Protein AF-A0A2N8TI06-F1 (afdb_monomer)

Sequence (134 aa):
MLNADSVTSRYIPVEQAQEIAVAWNGVYPAMRRVLDAVIKAQRGAERCTVNLPRLERARRELGQLDRGTYRGCTRSPAAFSLSGSLSNVREVLEVTSVGTPELGDMYRLAALLADANVQCARRFAAEQEAARSA

Organism: NCBI:txid2070367

pLDDT: mean 91.74, std 6.84, range [66.0, 98.12]

Nearest PDB structures (foldseek):
  3jv3-assembly2_B  TM=4.469E-01  e=4.102E+00  Mus musculus
  2rld-assembly1_B  TM=4.690E-01  e=6.500E+00  Bacteroides thetaiotaomicron VPI-5482
  8qup-assembly1_A  TM=3.605E-01  e=5.575E+00  synthetic construct
  5fi0-assembly2_C  TM=3.300E-01  e=4.544E+00  Homo sapiens
  1foe-assembly1_A  TM=3.870E-01  e=8.394E+00  Mus musculus

Secondary structure (DSSP, 8-state):
---GGGS--TTS-HHHHHHHHHHHHHHHHHHHHHHHHHHHHHHSSSS--S-HHHHHHHHHHHHHHHTT---SSTTSPS---HHHHHHHHHHHHHH--TT-TTHHHHHHHHHHHHHHHHHHHHHHHHHHHHHH--

Structure (mmCIF, N/CA/C/O backbone):
data_AF-A0A2N8TI06-F1
#
_entry.id   AF-A0A2N8TI06-F1
#
loop_
_atom_site.group_PDB
_atom_site.id
_atom_site.type_symbol
_atom_site.label_atom_id
_atom_site.label_alt_id
_atom_site.label_comp_id
_atom_site.label_asym_id
_atom_site.label_entity_id
_atom_site.label_seq_id
_atom_site.pdbx_PDB_ins_code
_atom_site.Cartn_x
_atom_site.Cartn_y
_atom_site.Cartn_z
_atom_site.occupancy
_atom_site.B_iso_or_equiv
_atom_site.auth_seq_id
_atom_site.auth_comp_id
_atom_site.auth_asym_id
_atom_site.auth_atom_id
_atom_site.pdbx_PDB_model_num
ATOM 1 N N . MET A 1 1 ? -2.087 13.304 -2.377 1.00 75.56 1 MET A N 1
ATOM 2 C CA . MET A 1 1 ? -2.553 12.820 -3.692 1.00 75.56 1 MET A CA 1
ATOM 3 C C . MET A 1 1 ? -1.336 12.574 -4.544 1.00 75.56 1 MET A C 1
ATOM 5 O O . MET A 1 1 ? -0.600 13.507 -4.852 1.00 75.56 1 MET A O 1
ATOM 9 N N . LEU A 1 2 ? -1.132 11.306 -4.861 1.00 83.88 2 LEU A N 1
ATOM 10 C CA . LEU A 1 2 ? -0.031 10.795 -5.652 1.00 83.88 2 LEU A CA 1
ATOM 11 C C . LEU A 1 2 ? -0.212 11.188 -7.126 1.00 83.88 2 LEU A C 1
ATOM 13 O O . LEU A 1 2 ? -1.272 10.935 -7.698 1.00 83.88 2 LEU A O 1
ATOM 17 N N . ASN A 1 3 ? 0.808 11.790 -7.739 1.00 80.06 3 ASN A N 1
ATOM 18 C CA . ASN A 1 3 ? 0.862 11.980 -9.192 1.00 80.06 3 ASN A CA 1
ATOM 19 C C . ASN A 1 3 ? 1.461 10.715 -9.845 1.00 80.06 3 ASN A C 1
ATOM 21 O O . ASN A 1 3 ? 2.342 10.086 -9.260 1.00 80.06 3 ASN A O 1
ATOM 25 N N . ALA A 1 4 ? 1.024 10.358 -11.054 1.00 74.94 4 ALA A N 1
ATOM 26 C CA . ALA A 1 4 ? 1.629 9.300 -11.865 1.00 74.94 4 ALA A CA 1
ATOM 27 C C . ALA A 1 4 ? 3.141 9.519 -12.046 1.00 74.94 4 ALA A C 1
ATOM 29 O O . ALA A 1 4 ? 3.921 8.585 -11.873 1.00 74.94 4 ALA A O 1
ATOM 30 N N . ASP A 1 5 ? 3.563 10.773 -12.239 1.00 74.31 5 ASP A N 1
ATOM 31 C CA . ASP A 1 5 ? 4.981 11.152 -12.334 1.00 74.31 5 ASP A CA 1
ATOM 32 C C . ASP A 1 5 ? 5.766 10.912 -11.038 1.00 74.31 5 ASP A C 1
ATOM 34 O O . ASP A 1 5 ? 6.981 11.051 -11.021 1.00 74.31 5 ASP A O 1
ATOM 38 N N . SER A 1 6 ? 5.094 10.607 -9.923 1.00 73.94 6 SER A N 1
ATOM 39 C CA . SER A 1 6 ? 5.734 10.238 -8.654 1.00 73.94 6 SER A CA 1
ATOM 40 C C . SER A 1 6 ? 5.955 8.729 -8.522 1.00 73.94 6 SER A C 1
ATOM 42 O O . SER A 1 6 ? 6.739 8.308 -7.672 1.00 73.94 6 SER A O 1
ATOM 44 N N . VAL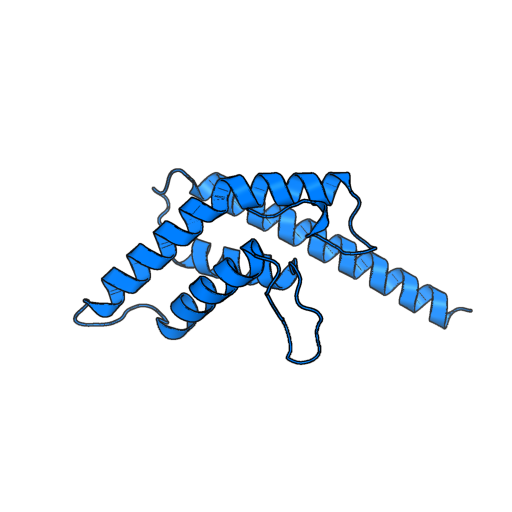 A 1 7 ? 5.307 7.912 -9.360 1.00 75.00 7 VAL A N 1
ATOM 45 C CA . VAL A 1 7 ? 5.511 6.458 -9.457 1.00 75.00 7 VAL A CA 1
ATOM 46 C C . VAL A 1 7 ? 6.667 6.200 -10.431 1.00 75.00 7 VAL A C 1
ATOM 48 O O . VAL A 1 7 ? 6.509 5.623 -11.503 1.00 75.00 7 VAL A O 1
ATOM 51 N N . THR A 1 8 ? 7.859 6.689 -10.083 1.00 66.00 8 THR A N 1
ATOM 52 C CA . THR A 1 8 ? 9.024 6.643 -10.974 1.00 66.00 8 THR A CA 1
ATOM 53 C C . THR A 1 8 ? 9.798 5.344 -10.806 1.00 66.00 8 THR A C 1
ATOM 55 O O . THR A 1 8 ? 10.588 5.148 -9.886 1.00 66.00 8 THR A O 1
ATOM 58 N N . SER A 1 9 ? 9.604 4.432 -11.748 1.00 71.38 9 SER A N 1
ATOM 59 C CA . SER A 1 9 ? 10.526 3.328 -11.984 1.00 71.38 9 SER A CA 1
ATOM 60 C C . SER A 1 9 ? 10.719 3.209 -13.481 1.00 71.38 9 SER A C 1
ATOM 62 O O . SER A 1 9 ? 9.740 3.126 -14.216 1.00 71.38 9 SER A O 1
ATOM 64 N N . ARG A 1 10 ? 11.975 3.132 -13.939 1.00 77.62 10 ARG A N 1
ATOM 65 C CA . ARG A 1 10 ? 12.282 2.914 -15.365 1.00 77.62 10 ARG A CA 1
ATOM 66 C C . ARG A 1 10 ? 11.664 1.627 -15.923 1.00 77.62 10 ARG A C 1
ATOM 68 O O . ARG A 1 10 ? 11.578 1.450 -17.130 1.00 77.62 10 ARG A O 1
ATOM 75 N N . TYR A 1 11 ? 11.251 0.724 -15.036 1.00 83.50 11 TYR A N 1
ATOM 76 C CA . TYR A 1 11 ? 10.637 -0.549 -15.382 1.00 83.50 11 TYR A CA 1
ATOM 77 C C . TYR A 1 11 ? 9.111 -0.507 -15.442 1.00 83.50 11 TYR A C 1
ATOM 79 O O . TYR A 1 11 ? 8.536 -1.492 -15.898 1.00 83.50 11 TYR A O 1
ATOM 87 N N . ILE A 1 12 ? 8.469 0.582 -15.010 1.00 84.06 12 ILE A N 1
ATOM 88 C CA . ILE A 1 12 ? 7.010 0.740 -15.019 1.00 84.06 12 ILE A CA 1
ATOM 89 C C . ILE A 1 12 ? 6.623 1.634 -16.207 1.00 84.06 12 ILE A C 1
ATOM 91 O O . ILE A 1 12 ? 7.097 2.768 -16.285 1.00 84.06 12 ILE A O 1
ATOM 95 N N . PRO A 1 13 ? 5.778 1.159 -17.137 1.00 86.69 13 PRO A N 1
ATOM 96 C CA . PRO A 1 13 ? 5.208 2.002 -18.186 1.00 86.69 13 PRO A CA 1
ATOM 97 C C . PRO A 1 13 ? 4.341 3.131 -17.613 1.00 86.69 13 PRO A C 1
ATOM 99 O O . PRO A 1 13 ? 3.687 2.953 -16.587 1.00 86.69 13 PRO A O 1
ATOM 102 N N . VAL A 1 14 ? 4.265 4.266 -18.315 1.00 86.81 14 VAL A N 1
ATOM 103 C CA . VAL A 1 14 ? 3.478 5.441 -17.887 1.00 86.81 14 VAL A CA 1
ATOM 104 C C . VAL A 1 14 ? 2.010 5.091 -17.620 1.00 86.81 14 VAL A C 1
ATOM 106 O O . VAL A 1 14 ? 1.456 5.528 -16.617 1.00 86.81 14 VAL A O 1
ATOM 109 N N . GLU A 1 15 ? 1.396 4.260 -18.462 1.00 89.56 15 GLU A N 1
ATOM 110 C CA . GLU A 1 15 ? 0.003 3.818 -18.295 1.00 89.56 15 GLU A CA 1
ATOM 111 C C . GLU A 1 15 ? -0.208 3.071 -16.968 1.00 89.56 15 GLU A C 1
ATOM 113 O O . GLU A 1 15 ? -1.132 3.370 -16.216 1.00 89.56 15 GLU A O 1
ATOM 118 N N . GLN A 1 16 ? 0.706 2.161 -16.620 1.00 90.38 16 GLN A N 1
ATOM 119 C CA . GLN A 1 16 ? 0.648 1.424 -15.356 1.00 90.38 16 GLN A CA 1
ATOM 120 C C . GLN A 1 16 ? 0.918 2.344 -14.153 1.00 90.38 16 GLN A C 1
ATOM 122 O O . GLN A 1 16 ? 0.304 2.191 -13.098 1.00 90.38 16 GLN A O 1
ATOM 127 N N . ALA A 1 17 ? 1.807 3.331 -14.297 1.00 90.62 17 ALA A N 1
ATOM 128 C CA . ALA A 1 17 ? 2.034 4.350 -13.272 1.00 90.62 17 ALA A CA 1
ATOM 129 C C . ALA A 1 17 ? 0.777 5.206 -13.021 1.00 90.62 17 ALA A C 1
ATOM 131 O O . ALA A 1 17 ? 0.453 5.501 -11.868 1.00 90.62 17 ALA A O 1
ATOM 132 N N . GLN A 1 18 ? 0.041 5.561 -14.079 1.00 92.12 18 GLN A N 1
ATOM 133 C CA . GLN A 1 18 ? -1.242 6.263 -13.987 1.00 92.12 18 GLN A CA 1
ATOM 134 C C . GLN A 1 18 ? -2.307 5.404 -13.304 1.00 92.12 18 GLN A C 1
ATOM 136 O O . GLN A 1 18 ? -2.973 5.887 -12.388 1.00 92.12 18 GLN A O 1
ATOM 141 N N . GLU A 1 19 ? -2.429 4.132 -13.687 1.00 94.44 19 GLU A N 1
ATOM 142 C CA . GLU A 1 19 ? -3.367 3.190 -13.069 1.00 94.44 19 GLU A CA 1
ATOM 143 C C . GLU A 1 19 ? -3.110 3.051 -11.561 1.00 94.44 19 GLU A C 1
ATOM 145 O O . GLU A 1 19 ? -4.031 3.183 -10.751 1.00 94.44 19 GLU A O 1
ATOM 150 N N . ILE A 1 20 ? -1.841 2.892 -11.165 1.00 95.25 20 ILE A N 1
ATOM 151 C CA . ILE A 1 20 ? -1.436 2.832 -9.755 1.00 95.25 20 ILE A CA 1
ATOM 152 C C . ILE A 1 20 ? -1.783 4.130 -9.029 1.00 95.25 20 ILE A C 1
ATOM 154 O O . ILE A 1 20 ? -2.301 4.078 -7.914 1.00 95.25 20 ILE A O 1
ATOM 158 N N . ALA A 1 21 ? -1.516 5.291 -9.632 1.00 94.44 21 ALA A N 1
ATOM 159 C CA . ALA A 1 21 ? -1.815 6.576 -9.011 1.00 94.44 21 ALA A CA 1
ATOM 160 C C . ALA A 1 21 ? -3.321 6.772 -8.793 1.00 94.44 21 ALA A C 1
ATOM 162 O O . ALA A 1 21 ? -3.735 7.193 -7.710 1.00 94.44 21 ALA A O 1
ATOM 163 N N . VAL A 1 22 ? -4.147 6.424 -9.783 1.00 96.00 22 VAL A N 1
ATOM 164 C CA . VAL A 1 22 ? -5.612 6.479 -9.677 1.00 96.00 22 VAL A CA 1
ATOM 165 C C . VAL A 1 22 ? -6.105 5.535 -8.582 1.00 96.00 22 VAL A C 1
ATOM 167 O O . VAL A 1 22 ? -6.813 5.980 -7.676 1.00 96.00 22 VAL A O 1
ATOM 170 N N . ALA A 1 23 ? -5.681 4.268 -8.611 1.00 97.00 23 ALA A N 1
ATOM 171 C CA . ALA A 1 23 ? -6.078 3.275 -7.617 1.00 97.00 23 ALA A CA 1
ATOM 172 C C . ALA A 1 23 ? -5.661 3.700 -6.200 1.00 97.00 23 ALA A C 1
ATOM 174 O O . ALA A 1 23 ? -6.489 3.718 -5.289 1.00 97.00 23 ALA A O 1
ATOM 175 N N . TRP A 1 24 ? -4.404 4.122 -6.020 1.00 97.19 24 TRP A N 1
ATOM 176 C CA . TRP A 1 24 ? -3.884 4.608 -4.742 1.00 97.19 24 TRP A CA 1
ATOM 177 C C . TRP A 1 24 ? -4.703 5.776 -4.200 1.00 97.19 24 TRP A C 1
ATOM 179 O O . TRP A 1 24 ? -5.140 5.738 -3.051 1.00 97.19 24 TRP A O 1
ATOM 189 N N . ASN A 1 25 ? -4.939 6.804 -5.019 1.00 96.31 25 ASN A N 1
ATOM 190 C CA . ASN A 1 25 ? -5.680 7.992 -4.601 1.00 96.31 25 ASN A CA 1
ATOM 191 C C . ASN A 1 25 ? -7.134 7.672 -4.232 1.00 96.31 25 ASN A C 1
ATOM 193 O O . ASN A 1 25 ? -7.665 8.290 -3.308 1.00 96.31 25 ASN A O 1
ATOM 197 N N . GLY A 1 26 ? -7.752 6.698 -4.908 1.00 96.19 26 GLY A N 1
ATOM 198 C CA . GLY A 1 26 ? -9.103 6.234 -4.599 1.00 96.19 26 GLY A CA 1
ATOM 199 C C . GLY A 1 26 ? -9.214 5.594 -3.213 1.00 96.19 26 GLY A C 1
ATOM 200 O O . GLY A 1 26 ? -10.151 5.891 -2.473 1.00 96.19 26 GLY A O 1
ATOM 201 N N . VAL A 1 27 ? -8.238 4.769 -2.816 1.00 96.75 27 VAL A N 1
ATOM 202 C CA . VAL A 1 27 ? -8.322 4.004 -1.554 1.00 96.75 27 VAL A CA 1
ATOM 203 C C . VAL A 1 27 ? -7.536 4.596 -0.386 1.00 96.75 27 VAL A C 1
ATOM 205 O O . VAL A 1 27 ? -7.827 4.282 0.770 1.00 96.75 27 VAL A O 1
ATOM 208 N N . TYR A 1 28 ? -6.558 5.469 -0.637 1.00 96.94 28 TYR A N 1
ATOM 209 C CA . TYR A 1 28 ? -5.696 6.043 0.401 1.00 96.94 28 TYR A CA 1
ATOM 210 C C . TYR A 1 28 ? -6.474 6.682 1.566 1.00 96.94 28 TYR A C 1
ATOM 212 O O . TYR A 1 28 ? -6.146 6.382 2.722 1.00 96.94 28 TYR A O 1
ATOM 220 N N . PRO A 1 29 ? -7.528 7.496 1.334 1.00 96.94 29 PRO A N 1
ATOM 221 C CA . PRO A 1 29 ? -8.322 8.046 2.429 1.00 96.94 29 PRO A CA 1
ATOM 222 C C . PRO A 1 29 ? -8.947 6.962 3.314 1.00 96.94 29 PRO A C 1
ATOM 224 O O . PRO A 1 29 ? -8.947 7.103 4.537 1.00 96.94 29 PRO A O 1
ATOM 227 N N . ALA A 1 30 ? -9.439 5.870 2.724 1.00 96.81 30 ALA A N 1
ATOM 228 C CA . ALA A 1 30 ? -10.043 4.763 3.461 1.00 96.81 30 ALA A CA 1
ATOM 229 C C . ALA A 1 30 ? -8.998 3.994 4.280 1.00 96.81 30 ALA A C 1
ATOM 231 O O . ALA A 1 30 ? -9.191 3.805 5.481 1.00 96.81 30 ALA A O 1
ATOM 232 N N . MET A 1 31 ? -7.852 3.653 3.683 1.00 97.94 31 MET A N 1
ATOM 233 C CA . MET A 1 31 ? -6.747 2.990 4.392 1.00 97.94 31 MET A CA 1
ATOM 234 C C . MET A 1 31 ? -6.282 3.803 5.606 1.00 97.94 31 MET A C 1
ATOM 236 O O . MET A 1 31 ? -6.069 3.270 6.697 1.00 97.94 31 MET A O 1
ATOM 240 N N . ARG A 1 32 ? -6.181 5.125 5.432 1.00 97.50 32 ARG A N 1
ATOM 241 C CA . ARG A 1 32 ? -5.834 6.058 6.503 1.00 97.50 32 ARG A CA 1
ATOM 242 C C . ARG A 1 32 ? -6.867 6.037 7.633 1.00 97.50 32 ARG A C 1
ATOM 244 O O . ARG A 1 32 ? -6.474 5.950 8.795 1.00 97.50 32 ARG A O 1
ATOM 251 N N . ARG A 1 33 ? -8.163 6.101 7.298 1.00 97.19 33 ARG A N 1
ATOM 252 C CA . ARG A 1 33 ? -9.265 6.043 8.275 1.00 97.19 33 ARG A CA 1
ATOM 253 C C . ARG A 1 33 ? -9.255 4.738 9.067 1.00 97.19 33 ARG A C 1
ATOM 255 O O . ARG A 1 33 ? -9.401 4.792 10.284 1.00 97.19 33 ARG A O 1
ATOM 262 N N . VAL A 1 34 ? -9.060 3.599 8.398 1.00 97.19 34 VAL A N 1
ATOM 263 C CA . VAL A 1 34 ? -9.002 2.280 9.050 1.00 97.19 34 VAL A CA 1
ATOM 264 C C . VAL A 1 34 ? -7.882 2.246 10.085 1.00 97.19 34 VAL A C 1
ATOM 266 O O . VAL A 1 34 ? -8.142 1.959 11.251 1.00 97.19 34 VAL A O 1
ATOM 269 N N . LEU A 1 35 ? -6.654 2.606 9.697 1.00 97.62 35 LEU A N 1
ATOM 270 C CA . LEU A 1 35 ? -5.529 2.609 10.634 1.00 97.62 35 LEU A CA 1
ATOM 271 C C . LEU A 1 35 ? -5.743 3.590 11.788 1.00 97.62 35 LEU A C 1
ATOM 273 O O . LEU A 1 35 ? -5.506 3.219 12.933 1.00 97.62 35 LEU A O 1
ATOM 277 N N . ASP A 1 36 ? -6.220 4.810 11.517 1.00 97.81 36 ASP A N 1
ATOM 278 C CA . ASP A 1 36 ? -6.490 5.801 12.568 1.00 97.81 36 ASP A CA 1
ATOM 279 C C . ASP A 1 36 ? -7.539 5.272 13.572 1.00 97.81 36 ASP A C 1
ATOM 281 O O . ASP A 1 36 ? -7.362 5.416 14.785 1.00 97.81 36 ASP A O 1
ATOM 285 N N . ALA A 1 37 ? -8.593 4.602 13.092 1.00 96.44 37 ALA A N 1
ATOM 286 C CA . ALA A 1 37 ? -9.627 4.004 13.935 1.00 96.44 37 ALA A CA 1
ATOM 287 C C . ALA A 1 37 ? -9.094 2.835 14.778 1.00 96.44 37 ALA A C 1
ATOM 289 O O . ALA A 1 37 ? -9.311 2.808 15.991 1.00 96.44 37 ALA A O 1
ATOM 290 N N . VAL A 1 38 ? -8.358 1.902 14.164 1.00 96.31 38 VAL A N 1
ATOM 291 C CA . VAL A 1 38 ? -7.790 0.735 14.857 1.00 96.31 38 VAL A CA 1
ATOM 292 C C . VAL A 1 38 ? -6.751 1.170 15.890 1.00 96.31 38 VAL A C 1
ATOM 294 O O . VAL A 1 38 ? -6.818 0.737 17.038 1.00 96.31 38 VAL A O 1
ATOM 297 N N . ILE A 1 39 ? -5.835 2.076 15.533 1.00 97.69 39 ILE A N 1
ATOM 298 C CA . ILE A 1 39 ? -4.829 2.626 16.456 1.00 97.69 39 ILE A CA 1
ATOM 299 C C . ILE A 1 39 ? -5.517 3.292 17.652 1.00 97.69 39 ILE A C 1
ATOM 301 O O . ILE A 1 39 ? -5.141 3.039 18.797 1.00 97.69 39 ILE A O 1
ATOM 305 N N . LYS A 1 40 ? -6.545 4.118 17.409 1.00 97.44 40 LYS A N 1
ATOM 306 C CA . LYS A 1 40 ? -7.299 4.782 18.481 1.00 97.44 40 LYS A CA 1
ATOM 307 C C . LYS A 1 40 ? -7.980 3.770 19.403 1.00 97.44 40 LYS A C 1
ATOM 309 O O . LYS A 1 40 ? -7.869 3.909 20.618 1.00 97.44 40 LYS A O 1
ATOM 314 N N . ALA A 1 41 ? -8.655 2.766 18.842 1.00 95.94 41 ALA A N 1
ATOM 315 C CA . ALA A 1 41 ? -9.338 1.737 19.620 1.00 95.94 41 ALA A CA 1
ATOM 316 C C . ALA A 1 41 ? -8.357 0.936 20.491 1.00 95.94 41 ALA A C 1
ATOM 318 O O . ALA A 1 41 ? -8.604 0.732 21.674 1.00 95.94 41 ALA A O 1
ATOM 319 N N . GLN A 1 42 ? -7.210 0.547 19.934 1.00 96.38 42 GLN A N 1
ATOM 320 C CA . GLN A 1 42 ? -6.225 -0.297 20.619 1.00 96.38 42 GLN A CA 1
ATOM 321 C C . GLN A 1 42 ? -5.447 0.453 21.704 1.00 96.38 42 GLN A C 1
ATOM 323 O O . GLN A 1 42 ? -5.067 -0.149 22.702 1.00 96.38 42 GLN A O 1
ATOM 328 N N . ARG A 1 43 ? -5.262 1.773 21.566 1.00 95.00 43 ARG A N 1
ATOM 329 C CA . ARG A 1 43 ? -4.710 2.619 22.640 1.00 95.00 43 ARG A CA 1
ATOM 330 C C . ARG A 1 43 ? -5.633 2.733 23.853 1.00 95.00 43 ARG A C 1
ATOM 332 O O . ARG A 1 43 ? -5.140 2.933 24.955 1.00 95.00 43 ARG A O 1
ATOM 339 N N . GLY A 1 44 ? -6.948 2.659 23.642 1.00 92.88 44 GLY A N 1
ATOM 340 C CA . GLY A 1 44 ? -7.951 2.738 24.707 1.00 92.88 44 GLY A CA 1
ATOM 341 C C . GLY A 1 44 ? -8.386 1.382 25.266 1.00 92.88 44 GLY A C 1
ATOM 342 O O . GLY A 1 44 ? -9.192 1.349 26.189 1.00 92.88 44 GLY A O 1
ATOM 343 N N . ALA A 1 45 ? -7.900 0.276 24.702 1.00 93.75 45 ALA A N 1
ATOM 344 C CA . ALA A 1 45 ? -8.281 -1.063 25.124 1.00 93.75 45 ALA A CA 1
ATOM 345 C C . ALA A 1 45 ? -7.538 -1.476 26.403 1.00 93.75 45 ALA A C 1
ATOM 347 O O . ALA A 1 45 ? -6.340 -1.237 26.533 1.00 93.75 45 ALA A O 1
ATOM 348 N N . GLU A 1 46 ? -8.226 -2.184 27.304 1.00 93.31 46 GLU A N 1
ATOM 349 C CA . GLU A 1 46 ? -7.615 -2.777 28.507 1.00 93.31 46 GLU A CA 1
ATOM 350 C C . GLU A 1 46 ? -6.473 -3.744 28.159 1.00 93.31 46 GLU A C 1
ATOM 352 O O . GLU A 1 46 ? -5.488 -3.862 28.886 1.00 93.31 46 GLU A O 1
ATOM 357 N N . ARG A 1 47 ? -6.587 -4.417 27.007 1.00 92.69 47 ARG A N 1
ATOM 358 C CA . ARG A 1 47 ? -5.555 -5.287 26.449 1.00 92.69 47 ARG A CA 1
ATOM 359 C C . ARG A 1 47 ? -5.392 -5.023 24.958 1.00 92.69 47 ARG A C 1
ATOM 361 O O . ARG A 1 47 ? -6.320 -5.223 24.177 1.00 92.69 47 ARG A O 1
ATOM 368 N N . CYS A 1 48 ? -4.179 -4.653 24.562 1.00 91.44 48 CYS A N 1
ATOM 369 C CA . CYS A 1 48 ? -3.820 -4.532 23.154 1.00 91.44 48 CYS A CA 1
ATOM 370 C C . CYS A 1 48 ? -3.780 -5.922 22.498 1.00 91.44 48 CYS A C 1
ATOM 372 O O . CYS A 1 48 ? -3.151 -6.850 23.015 1.00 91.44 48 CYS A O 1
ATOM 374 N N . THR A 1 49 ? -4.462 -6.064 21.365 1.00 92.62 49 THR A N 1
ATOM 375 C CA . THR A 1 49 ? -4.594 -7.335 20.622 1.00 92.62 49 THR A CA 1
ATOM 376 C C . THR A 1 49 ? -3.827 -7.337 19.304 1.00 92.62 49 THR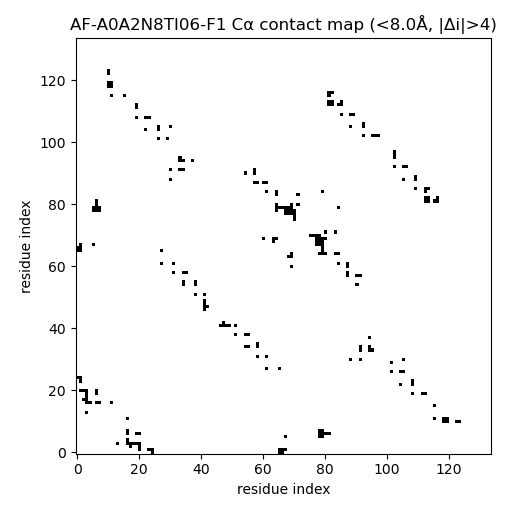 A C 1
ATOM 378 O O . THR A 1 49 ? -3.741 -8.364 18.638 1.00 92.62 49 THR A O 1
ATOM 381 N N . VAL A 1 50 ? -3.235 -6.201 18.939 1.00 93.50 50 VAL A N 1
ATOM 382 C CA . VAL A 1 50 ? -2.493 -6.013 17.690 1.00 93.50 50 VAL A CA 1
ATOM 383 C C . VAL A 1 50 ? -1.093 -5.482 17.970 1.00 93.50 50 VAL A C 1
ATOM 385 O O . VAL A 1 50 ? -0.796 -4.964 19.047 1.00 93.50 50 VAL A O 1
ATOM 388 N N . ASN A 1 51 ? -0.214 -5.545 16.974 1.00 95.50 51 ASN A N 1
ATOM 389 C CA . ASN A 1 51 ? 1.088 -4.895 17.064 1.00 95.50 51 ASN A CA 1
ATOM 390 C C . ASN A 1 51 ? 0.945 -3.385 16.802 1.00 95.50 51 ASN A C 1
ATOM 392 O O . ASN A 1 51 ? 1.124 -2.912 15.680 1.00 95.50 51 ASN A O 1
ATOM 396 N N . LEU A 1 52 ? 0.606 -2.624 17.845 1.00 95.38 52 LEU A N 1
ATOM 397 C CA . LEU A 1 52 ? 0.360 -1.183 17.741 1.00 95.38 52 LEU A CA 1
ATOM 398 C C . LEU A 1 52 ? 1.548 -0.397 17.135 1.00 95.38 52 LEU A C 1
ATOM 400 O O . LEU A 1 52 ? 1.307 0.369 16.199 1.00 95.38 52 LEU A O 1
ATOM 404 N N . PRO A 1 53 ? 2.819 -0.619 17.541 1.00 96.88 53 PRO A N 1
ATOM 405 C CA . PRO A 1 53 ? 3.961 0.047 16.905 1.00 96.88 53 PRO A CA 1
ATOM 406 C C . PRO A 1 53 ? 4.080 -0.215 15.396 1.00 96.88 53 PRO A C 1
ATOM 408 O O . PRO A 1 53 ? 4.515 0.663 14.643 1.00 96.88 53 PRO A O 1
ATOM 411 N N . ARG A 1 54 ? 3.698 -1.413 14.933 1.00 95.81 54 ARG A N 1
ATOM 412 C CA . ARG A 1 54 ? 3.689 -1.765 13.505 1.00 95.81 54 ARG A CA 1
ATOM 413 C C . ARG A 1 54 ? 2.613 -0.985 12.749 1.00 95.81 54 ARG A C 1
ATOM 415 O O . ARG A 1 54 ? 2.922 -0.417 11.705 1.00 95.81 54 ARG A O 1
ATOM 422 N N . LEU A 1 55 ? 1.408 -0.857 13.305 1.00 96.88 55 LEU A N 1
ATOM 423 C CA . LEU A 1 55 ? 0.327 -0.076 12.686 1.00 96.88 55 LEU A CA 1
ATOM 424 C C . LEU A 1 55 ? 0.633 1.426 12.652 1.00 96.88 55 LEU A C 1
ATOM 426 O O . LEU A 1 55 ? 0.379 2.088 11.648 1.00 96.88 55 LEU A O 1
ATOM 430 N N . GLU A 1 56 ? 1.227 1.974 13.711 1.00 97.50 56 GLU A N 1
ATOM 431 C CA . GLU A 1 56 ? 1.647 3.381 13.751 1.00 97.50 56 GLU A CA 1
ATOM 432 C C . GLU A 1 56 ? 2.744 3.679 12.7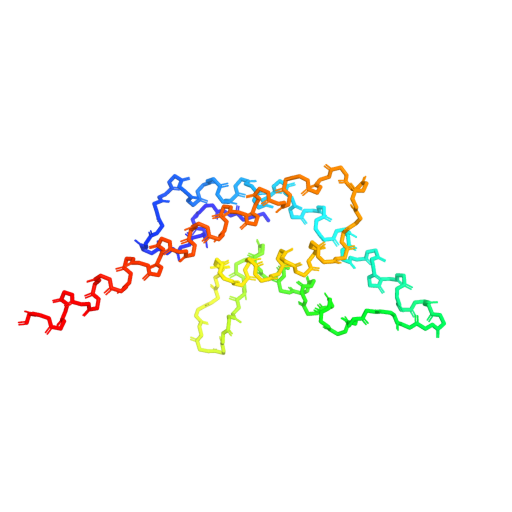24 1.00 97.50 56 GLU A C 1
ATOM 434 O O . GLU A 1 56 ? 2.719 4.716 12.051 1.00 97.50 56 GLU A O 1
ATOM 439 N N . ARG A 1 57 ? 3.691 2.746 12.561 1.00 96.94 57 ARG A N 1
ATOM 440 C CA . ARG A 1 57 ? 4.681 2.806 11.486 1.00 96.94 57 ARG A CA 1
ATOM 441 C C . ARG A 1 57 ? 3.996 2.787 10.126 1.00 96.94 57 ARG A C 1
ATOM 443 O O . ARG A 1 57 ? 4.265 3.689 9.336 1.00 96.94 57 ARG A O 1
ATOM 450 N N . ALA A 1 58 ? 3.095 1.835 9.891 1.00 96.75 58 ALA A N 1
ATOM 451 C CA . ALA A 1 58 ? 2.404 1.712 8.614 1.00 96.75 58 ALA A CA 1
ATOM 452 C C . ALA A 1 58 ? 1.627 2.992 8.271 1.00 96.75 58 ALA A C 1
ATOM 454 O O . ALA A 1 58 ? 1.708 3.557 7.181 1.00 96.75 58 ALA A O 1
ATOM 455 N N . ARG A 1 59 ? 0.950 3.552 9.274 1.00 97.56 59 ARG A N 1
ATOM 456 C CA . ARG A 1 59 ? 0.202 4.799 9.154 1.00 97.56 59 ARG A CA 1
ATOM 457 C C . ARG A 1 59 ? 1.080 5.997 8.785 1.00 97.56 59 ARG A C 1
ATOM 459 O O . ARG A 1 59 ? 0.652 6.859 8.005 1.00 97.56 59 ARG A O 1
ATOM 466 N N . ARG A 1 60 ? 2.284 6.081 9.357 1.00 97.38 60 ARG A N 1
ATOM 467 C CA . ARG A 1 60 ? 3.272 7.116 9.023 1.00 97.38 60 ARG A CA 1
ATOM 468 C C . ARG A 1 60 ? 3.800 6.926 7.605 1.00 97.38 60 ARG A C 1
ATOM 470 O O . ARG A 1 60 ? 3.846 7.897 6.852 1.00 97.38 60 ARG A O 1
ATOM 477 N N . GLU A 1 61 ? 4.173 5.703 7.250 1.00 95.88 61 GLU A N 1
ATOM 478 C CA . GLU A 1 61 ? 4.758 5.366 5.951 1.00 95.88 61 GLU A CA 1
ATOM 479 C C . GLU A 1 61 ? 3.767 5.564 4.802 1.00 95.88 61 GLU A C 1
ATOM 481 O O . GLU A 1 61 ? 4.132 6.199 3.817 1.00 95.88 61 GLU A O 1
ATOM 486 N N . LEU A 1 62 ? 2.493 5.182 4.955 1.00 96.00 62 LEU A N 1
ATOM 487 C CA . LEU A 1 62 ? 1.432 5.523 3.993 1.00 96.00 62 LEU A CA 1
ATOM 488 C C . LEU A 1 62 ? 1.359 7.032 3.727 1.00 96.00 62 LEU A C 1
ATOM 490 O O . LEU A 1 62 ? 1.217 7.465 2.587 1.00 96.00 62 LEU A O 1
ATOM 494 N N . GLY A 1 63 ? 1.478 7.854 4.774 1.00 95.38 63 GLY A N 1
ATOM 495 C CA . GLY A 1 63 ? 1.503 9.310 4.631 1.00 95.38 63 GLY A CA 1
ATOM 496 C C . GLY A 1 63 ? 2.779 9.846 3.981 1.00 95.38 63 GLY A C 1
ATOM 497 O O . GLY A 1 63 ? 2.762 10.935 3.412 1.00 95.38 63 GLY A O 1
ATOM 498 N N . GLN A 1 64 ? 3.897 9.131 4.078 1.00 94.44 64 GLN A N 1
ATOM 499 C CA . GLN A 1 64 ? 5.123 9.483 3.365 1.00 94.44 64 GLN A CA 1
ATOM 500 C C . GLN A 1 64 ? 5.032 9.082 1.892 1.00 94.44 64 GLN A C 1
ATOM 502 O O . GLN A 1 64 ? 5.407 9.881 1.038 1.00 94.44 64 GLN A O 1
ATOM 507 N N . LEU A 1 65 ? 4.483 7.900 1.601 1.00 94.00 65 LEU A N 1
ATOM 508 C CA . LEU A 1 65 ? 4.253 7.385 0.251 1.00 94.00 65 LEU A CA 1
ATOM 509 C C . LEU A 1 65 ? 3.303 8.292 -0.539 1.00 94.00 65 LEU A C 1
ATOM 511 O O . LEU A 1 65 ? 3.663 8.711 -1.633 1.00 94.00 65 LEU A O 1
ATOM 515 N N . ASP A 1 66 ? 2.165 8.697 0.042 1.00 93.50 66 ASP A N 1
ATOM 516 C CA . ASP A 1 66 ? 1.217 9.624 -0.612 1.00 93.50 66 ASP A CA 1
ATOM 517 C C . ASP A 1 66 ? 1.840 10.989 -0.956 1.00 93.50 66 ASP A C 1
ATOM 519 O O . ASP A 1 66 ? 1.421 11.650 -1.903 1.00 93.50 66 ASP A O 1
ATOM 523 N N . ARG A 1 67 ? 2.861 11.409 -0.199 1.00 91.38 67 ARG A N 1
ATOM 524 C CA . ARG A 1 67 ? 3.588 12.670 -0.414 1.00 91.38 67 ARG A CA 1
ATOM 525 C C . ARG A 1 67 ? 4.887 12.502 -1.207 1.00 91.38 67 ARG A C 1
ATOM 527 O O . ARG A 1 67 ? 5.616 13.476 -1.351 1.00 91.38 67 ARG A O 1
ATOM 534 N N . GLY A 1 68 ? 5.237 11.286 -1.633 1.00 88.81 68 GLY A N 1
ATOM 535 C CA . GLY A 1 68 ? 6.522 11.000 -2.287 1.00 88.81 68 GLY A CA 1
ATOM 536 C C . GLY A 1 68 ? 7.753 11.237 -1.398 1.00 88.81 68 GLY A C 1
ATOM 537 O O . GLY A 1 68 ? 8.859 11.395 -1.894 1.00 88.81 68 GLY A O 1
ATOM 538 N N . THR A 1 69 ? 7.583 11.270 -0.074 1.00 90.12 69 THR A N 1
ATOM 539 C CA . THR A 1 69 ? 8.665 11.521 0.902 1.00 90.12 69 THR A CA 1
ATOM 540 C C . THR A 1 69 ? 9.204 10.243 1.547 1.00 90.12 69 THR A C 1
ATOM 542 O O . THR A 1 69 ? 10.056 10.300 2.436 1.00 90.12 69 THR A O 1
ATOM 545 N N . TYR A 1 70 ? 8.696 9.084 1.126 1.00 90.31 70 TYR A N 1
ATOM 546 C CA . TYR A 1 70 ? 9.071 7.792 1.684 1.00 90.31 70 TYR A CA 1
ATOM 547 C C . TYR A 1 70 ? 10.502 7.413 1.306 1.00 90.31 70 TYR A C 1
ATOM 549 O O . TYR A 1 70 ? 10.938 7.607 0.173 1.00 90.31 70 TYR A O 1
ATOM 557 N N . ARG A 1 71 ? 11.226 6.847 2.273 1.00 87.00 71 ARG A N 1
ATOM 558 C CA . ARG A 1 71 ? 12.586 6.338 2.098 1.00 87.00 71 ARG A CA 1
ATOM 559 C C . ARG A 1 71 ? 12.655 4.926 2.661 1.00 87.00 71 ARG A C 1
ATOM 561 O O . ARG A 1 71 ? 12.562 4.749 3.871 1.00 87.00 71 ARG A O 1
ATOM 568 N N . GLY A 1 72 ? 12.844 3.939 1.784 1.00 80.00 72 GLY A N 1
ATOM 569 C CA . GLY A 1 72 ? 13.007 2.538 2.194 1.00 80.00 72 GLY A CA 1
ATOM 570 C C . GLY A 1 72 ? 14.311 2.290 2.961 1.00 80.00 72 GLY A C 1
ATOM 571 O O . GLY A 1 72 ? 14.368 1.440 3.843 1.00 80.00 72 GLY A O 1
ATOM 572 N N . CYS A 1 73 ? 15.353 3.073 2.675 1.00 81.31 73 CYS A N 1
ATOM 573 C CA . CYS A 1 73 ? 16.562 3.144 3.486 1.00 81.31 73 CYS A CA 1
ATOM 574 C C . CYS A 1 73 ? 17.088 4.583 3.541 1.00 81.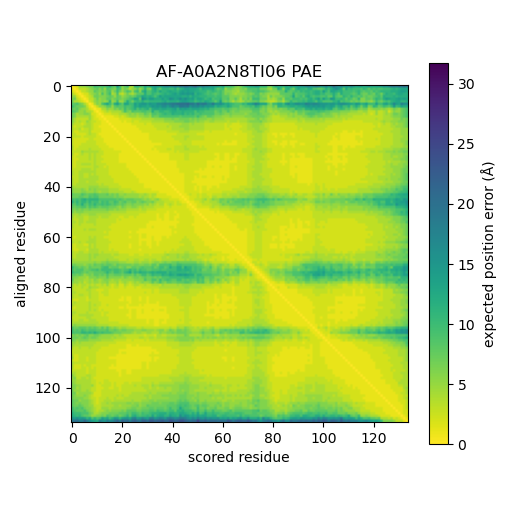31 73 CYS A C 1
ATOM 576 O O . CYS A 1 73 ? 16.704 5.433 2.734 1.00 81.31 73 CYS A O 1
ATOM 578 N N . THR A 1 74 ? 18.001 4.866 4.472 1.00 78.69 74 THR A N 1
ATOM 579 C CA . THR A 1 74 ? 18.569 6.213 4.671 1.00 78.69 74 THR A CA 1
ATOM 580 C C . THR A 1 74 ? 19.260 6.773 3.426 1.00 78.69 74 THR A C 1
ATOM 582 O O . THR A 1 74 ? 19.302 7.988 3.249 1.00 78.69 74 THR A O 1
ATOM 585 N N . ARG A 1 75 ? 19.766 5.898 2.549 1.00 79.00 75 ARG A N 1
ATOM 586 C CA . ARG A 1 75 ? 20.474 6.264 1.313 1.00 79.00 75 ARG A CA 1
ATOM 587 C C . ARG A 1 75 ? 19.570 6.347 0.080 1.00 79.00 75 ARG A C 1
ATOM 589 O O . ARG A 1 75 ? 20.010 6.864 -0.940 1.00 79.00 75 ARG A O 1
ATOM 596 N N . SER A 1 76 ? 18.333 5.854 0.148 1.00 75.81 76 SER A N 1
ATOM 597 C CA . SER A 1 76 ? 17.410 5.919 -0.987 1.00 75.81 76 SER A CA 1
ATOM 598 C C . SER A 1 76 ? 16.905 7.350 -1.204 1.00 75.81 76 SER A C 1
ATOM 600 O O . SER A 1 76 ? 16.628 8.059 -0.223 1.00 75.81 76 SER A O 1
ATOM 602 N N . PRO A 1 77 ? 16.728 7.770 -2.471 1.00 80.69 77 PRO A N 1
ATOM 603 C CA . PRO A 1 77 ? 15.937 8.948 -2.794 1.00 80.69 77 PRO A CA 1
ATOM 604 C C . PRO A 1 77 ? 14.543 8.848 -2.169 1.00 80.69 77 PRO A C 1
ATOM 606 O O . PRO A 1 77 ? 13.986 7.755 -2.042 1.00 80.69 77 PRO A O 1
ATOM 609 N N . ALA A 1 78 ? 13.998 9.992 -1.764 1.00 84.50 78 ALA A N 1
ATOM 610 C CA . ALA A 1 78 ? 12.614 10.065 -1.326 1.00 84.50 78 ALA A CA 1
ATOM 611 C C . ALA A 1 78 ? 11.698 9.929 -2.549 1.00 84.50 78 ALA A C 1
ATOM 613 O O . ALA A 1 78 ? 11.817 10.727 -3.478 1.00 84.50 78 ALA A O 1
ATOM 614 N N . ALA A 1 79 ? 10.849 8.902 -2.568 1.00 85.12 79 ALA A N 1
ATOM 615 C CA . ALA A 1 79 ? 9.952 8.623 -3.687 1.00 85.12 79 ALA A CA 1
ATOM 616 C C . ALA A 1 79 ? 8.804 7.695 -3.271 1.00 85.12 79 ALA A C 1
ATOM 618 O O . ALA A 1 79 ? 8.807 7.106 -2.185 1.00 85.12 79 ALA A O 1
ATOM 619 N N . PHE A 1 80 ? 7.828 7.525 -4.162 1.00 87.56 80 PHE A N 1
ATOM 620 C CA . PHE A 1 80 ? 6.887 6.417 -4.051 1.00 87.56 80 PHE A CA 1
ATOM 621 C C . PHE A 1 80 ? 7.621 5.085 -4.261 1.00 87.56 80 PHE A C 1
ATOM 623 O O . PHE A 1 80 ? 8.456 4.954 -5.154 1.00 87.56 80 PHE A O 1
ATOM 630 N N . SER A 1 81 ? 7.312 4.080 -3.444 1.00 90.31 81 SER A N 1
ATOM 631 C CA . SER A 1 81 ? 7.931 2.754 -3.518 1.00 90.31 81 SER A CA 1
ATOM 632 C C . SER A 1 81 ? 6.856 1.698 -3.712 1.00 90.31 81 SER A C 1
ATOM 634 O O . SER A 1 81 ? 6.001 1.552 -2.848 1.00 90.31 81 SER A O 1
ATOM 636 N N . LEU A 1 82 ? 6.914 0.920 -4.798 1.00 91.75 82 LEU A N 1
ATOM 637 C CA . LEU A 1 82 ? 5.954 -0.166 -5.029 1.00 91.75 82 LEU A CA 1
ATOM 638 C C . LEU A 1 82 ? 5.945 -1.194 -3.892 1.00 91.75 82 LEU A C 1
ATOM 640 O O . LEU A 1 82 ? 4.885 -1.604 -3.426 1.00 91.75 82 LEU A O 1
ATOM 644 N N . SER A 1 83 ? 7.122 -1.638 -3.453 1.00 91.25 83 SER A N 1
ATOM 645 C CA . SER A 1 83 ? 7.257 -2.644 -2.397 1.00 91.25 83 SER A CA 1
ATOM 646 C C . SER A 1 83 ? 6.895 -2.082 -1.023 1.00 91.25 83 SER A C 1
ATOM 648 O O . SER A 1 83 ? 6.221 -2.761 -0.244 1.00 91.25 83 SER A O 1
ATOM 650 N N . GLY A 1 84 ? 7.275 -0.831 -0.741 1.00 93.31 84 GLY A N 1
ATOM 651 C CA . GLY A 1 84 ? 6.852 -0.110 0.460 1.00 93.31 84 GLY A CA 1
ATOM 652 C C . GLY A 1 84 ? 5.333 0.058 0.512 1.00 93.31 84 GLY A C 1
ATOM 653 O O . GLY A 1 84 ? 4.714 -0.272 1.522 1.00 93.31 84 GLY A O 1
ATOM 654 N N . SER A 1 85 ? 4.721 0.482 -0.594 1.00 95.25 85 SER A N 1
ATOM 655 C CA . SER A 1 85 ? 3.269 0.600 -0.746 1.00 95.25 85 SER A CA 1
ATOM 656 C C . SER A 1 85 ? 2.564 -0.734 -0.560 1.00 95.25 85 SER A C 1
ATOM 658 O O . SER A 1 85 ? 1.658 -0.814 0.260 1.00 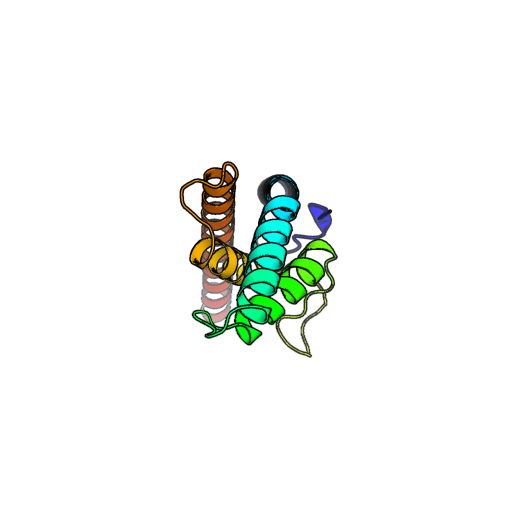95.25 85 SER A O 1
ATOM 660 N N . LEU A 1 86 ? 3.008 -1.800 -1.235 1.00 96.31 86 LEU A N 1
ATOM 661 C CA . LEU A 1 86 ? 2.413 -3.129 -1.083 1.00 96.31 86 LEU A CA 1
ATOM 662 C C . LEU A 1 86 ? 2.491 -3.626 0.364 1.00 96.31 86 LEU A C 1
ATOM 664 O O . LEU A 1 86 ? 1.506 -4.137 0.892 1.00 96.31 86 LEU A O 1
ATOM 668 N N . SER A 1 87 ? 3.646 -3.459 1.013 1.00 95.69 87 SER A N 1
ATOM 669 C CA . SER A 1 87 ? 3.826 -3.862 2.411 1.00 95.69 87 SER A CA 1
ATOM 670 C C . SER A 1 87 ? 2.841 -3.124 3.314 1.00 95.69 87 SER A C 1
ATOM 672 O O . SER A 1 87 ? 2.125 -3.755 4.078 1.00 95.69 87 SER A O 1
ATOM 674 N N . ASN A 1 88 ? 2.727 -1.805 3.158 1.00 97.12 88 ASN A N 1
ATOM 675 C CA . ASN A 1 88 ? 1.809 -0.983 3.941 1.00 97.12 88 ASN A CA 1
ATOM 676 C C . ASN A 1 88 ? 0.327 -1.292 3.666 1.00 97.12 88 ASN A C 1
ATOM 678 O O . ASN A 1 88 ? -0.469 -1.313 4.600 1.00 97.12 88 ASN A O 1
ATOM 682 N N . VAL A 1 89 ? -0.056 -1.569 2.416 1.00 97.81 89 VAL A N 1
ATOM 683 C CA . VAL A 1 89 ? -1.424 -1.997 2.071 1.00 97.81 89 VAL A CA 1
ATOM 684 C C . VAL A 1 89 ? -1.755 -3.331 2.746 1.00 97.81 89 VAL A C 1
ATOM 686 O O . VAL A 1 89 ? -2.857 -3.492 3.262 1.00 97.81 89 VAL A O 1
ATOM 689 N N . ARG A 1 90 ? -0.803 -4.270 2.822 1.00 97.44 90 ARG A N 1
ATOM 690 C CA . ARG A 1 90 ? -1.000 -5.539 3.545 1.00 97.44 90 ARG A CA 1
ATOM 691 C C . ARG A 1 90 ? -1.265 -5.327 5.035 1.00 97.44 90 ARG A C 1
ATOM 693 O O . ARG A 1 90 ? -2.178 -5.955 5.555 1.00 97.44 90 ARG A O 1
ATOM 700 N N . GLU A 1 91 ? -0.548 -4.410 5.688 1.00 97.56 91 GLU A N 1
ATOM 701 C CA . GLU A 1 91 ? -0.814 -4.052 7.095 1.00 97.56 91 GLU A CA 1
ATOM 702 C C . GLU A 1 91 ? -2.244 -3.554 7.304 1.00 97.56 91 GLU A C 1
ATOM 704 O O . GLU A 1 91 ? -2.884 -3.878 8.300 1.00 97.56 91 GLU A O 1
ATOM 709 N N . VAL A 1 92 ? -2.755 -2.759 6.360 1.00 97.56 92 VAL A N 1
ATOM 710 C CA . VAL A 1 92 ? -4.134 -2.266 6.407 1.00 97.56 92 VAL A CA 1
ATOM 711 C C . VAL A 1 92 ? -5.109 -3.427 6.244 1.00 97.56 92 VAL A C 1
ATOM 713 O O . VAL A 1 92 ? -6.040 -3.552 7.037 1.00 97.56 92 VAL A O 1
ATOM 716 N N . LEU A 1 93 ? -4.891 -4.294 5.251 1.00 97.69 93 LEU A N 1
ATOM 717 C CA . LEU A 1 93 ? -5.749 -5.453 4.988 1.00 97.69 93 LEU A CA 1
ATOM 718 C C . LEU A 1 93 ? -5.829 -6.399 6.195 1.00 97.69 93 LEU A C 1
ATOM 720 O O . LEU A 1 93 ? -6.914 -6.876 6.505 1.00 97.69 93 LEU A O 1
ATOM 724 N N . GLU A 1 94 ? -4.722 -6.616 6.913 1.00 96.38 94 GLU A N 1
ATOM 725 C CA . GLU A 1 94 ? -4.674 -7.466 8.116 1.00 96.38 94 GLU A CA 1
ATOM 726 C C . GLU A 1 94 ? -5.599 -6.979 9.246 1.00 96.38 94 GLU A C 1
ATOM 728 O O . GLU A 1 94 ? -6.040 -7.782 10.066 1.00 96.38 94 GLU A O 1
ATOM 733 N N . VAL A 1 95 ? -5.913 -5.681 9.291 1.00 95.88 95 VAL A N 1
ATOM 734 C CA . VAL A 1 95 ? -6.763 -5.076 10.333 1.00 95.88 95 VAL A CA 1
ATOM 735 C C . VAL A 1 95 ? -8.096 -4.544 9.805 1.00 95.88 95 VAL A C 1
ATOM 737 O O . VAL A 1 95 ? -8.862 -3.943 10.561 1.00 95.88 95 VAL A O 1
ATOM 740 N N . THR A 1 96 ? -8.386 -4.743 8.519 1.00 96.06 96 THR A N 1
ATOM 741 C CA . THR A 1 96 ? -9.641 -4.301 7.906 1.00 96.06 96 THR A CA 1
ATOM 742 C C . THR A 1 96 ? -10.702 -5.388 8.045 1.00 96.06 96 THR A C 1
ATOM 744 O O . THR A 1 96 ? -10.469 -6.553 7.735 1.00 96.06 96 THR A O 1
ATOM 747 N N . SER A 1 97 ? -11.894 -5.007 8.502 1.00 91.31 97 SER A N 1
ATOM 748 C CA . SER A 1 97 ? -13.028 -5.929 8.590 1.00 91.31 97 SER A CA 1
ATOM 749 C C . SER A 1 97 ? -13.605 -6.226 7.206 1.00 91.31 97 SER A C 1
ATOM 751 O O . SER A 1 97 ? -13.672 -5.344 6.353 1.00 91.31 97 SER A O 1
ATOM 753 N N . VAL A 1 98 ? -14.125 -7.442 7.013 1.00 88.19 98 VAL A N 1
ATOM 754 C CA .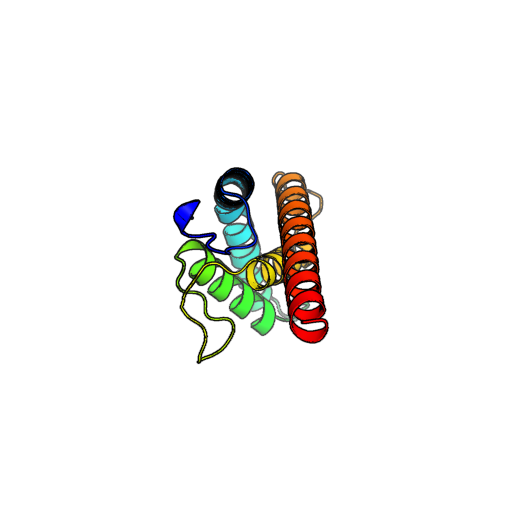 VAL A 1 98 ? -14.797 -7.870 5.771 1.00 88.19 98 VAL A CA 1
ATOM 755 C C . VAL A 1 98 ? -15.975 -6.958 5.394 1.00 88.19 98 VAL A C 1
ATOM 757 O O . VAL A 1 98 ? -16.292 -6.812 4.219 1.00 88.19 98 VAL A O 1
ATOM 760 N N . GLY A 1 99 ? -16.603 -6.302 6.376 1.00 88.81 99 GLY A N 1
ATOM 761 C CA . GLY A 1 99 ? -17.713 -5.372 6.147 1.00 88.81 99 GLY A CA 1
ATOM 762 C C . GLY A 1 99 ? -17.310 -3.974 5.662 1.00 88.81 99 GLY A C 1
ATOM 763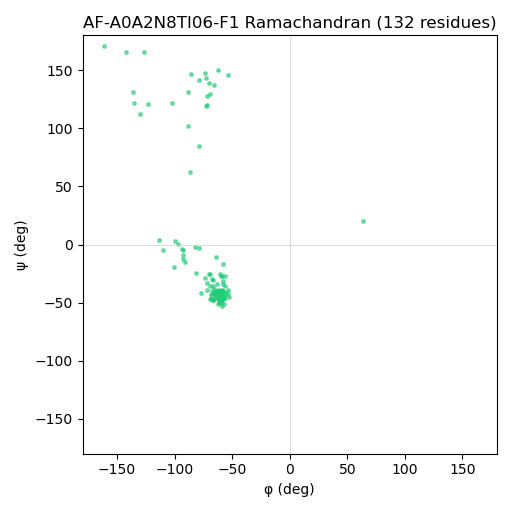 O O . GLY A 1 99 ? -18.191 -3.147 5.441 1.00 88.81 99 GLY A O 1
ATOM 764 N N . THR A 1 100 ? -16.016 -3.667 5.532 1.00 90.31 100 THR A N 1
ATOM 765 C CA . THR A 1 100 ? -15.558 -2.356 5.054 1.00 90.31 100 THR A CA 1
ATOM 766 C C . THR A 1 100 ? -15.841 -2.214 3.550 1.00 90.31 100 THR A C 1
ATOM 768 O O . THR A 1 100 ? -15.297 -2.998 2.770 1.00 90.31 100 THR A O 1
ATOM 771 N N . PRO A 1 101 ? -16.642 -1.222 3.110 1.00 91.75 101 PRO A N 1
ATOM 772 C CA . PRO A 1 101 ? -17.037 -1.082 1.703 1.00 91.75 101 PRO A CA 1
ATOM 773 C C . PRO A 1 101 ? -15.857 -0.990 0.728 1.00 91.75 101 PRO A C 1
ATOM 775 O O . PRO A 1 101 ? -15.906 -1.537 -0.369 1.00 91.75 101 PRO A O 1
ATOM 778 N N . GLU A 1 102 ? -14.774 -0.334 1.142 1.00 94.81 102 GLU A N 1
ATOM 779 C CA . GLU A 1 102 ? -13.587 -0.101 0.318 1.00 94.81 102 GLU A CA 1
ATOM 780 C C . GLU A 1 102 ? -12.618 -1.298 0.282 1.00 94.81 102 GLU A C 1
ATOM 782 O O . GLU A 1 102 ? -11.600 -1.246 -0.409 1.00 94.81 102 GLU A O 1
ATOM 787 N N . LEU A 1 103 ? -12.907 -2.390 1.004 1.00 95.44 103 LEU A N 1
ATOM 788 C CA . LEU A 1 103 ? -12.006 -3.543 1.114 1.00 95.44 103 LEU A CA 1
ATOM 789 C C . LEU A 1 103 ? -11.707 -4.181 -0.251 1.00 95.44 103 LEU A C 1
ATOM 791 O O . LEU A 1 103 ? -10.565 -4.550 -0.526 1.00 95.44 103 LEU A O 1
ATOM 795 N N . GLY A 1 104 ? -12.712 -4.273 -1.127 1.00 96.81 104 GLY A N 1
ATOM 796 C CA . GLY A 1 104 ? -12.530 -4.799 -2.481 1.00 96.81 104 GLY A CA 1
ATOM 797 C C . GLY A 1 104 ? -11.510 -3.991 -3.287 1.00 96.81 104 GLY A C 1
ATOM 798 O O . GLY A 1 104 ? -10.645 -4.565 -3.948 1.00 96.81 104 GLY A O 1
ATOM 799 N N . ASP A 1 105 ? -11.554 -2.664 -3.177 1.00 97.31 105 ASP A N 1
ATOM 800 C CA . ASP A 1 105 ? -10.614 -1.782 -3.869 1.00 97.31 105 ASP A CA 1
ATOM 801 C C . ASP A 1 105 ? -9.211 -1.844 -3.257 1.00 97.31 105 ASP A C 1
ATOM 803 O O . ASP A 1 105 ? -8.220 -1.795 -3.987 1.00 97.31 105 ASP A O 1
ATOM 807 N N . MET A 1 106 ? -9.095 -2.040 -1.938 1.00 97.88 106 MET A N 1
ATOM 808 C CA . MET A 1 106 ? -7.799 -2.275 -1.288 1.00 97.88 106 MET A CA 1
ATOM 809 C C . MET A 1 106 ? -7.141 -3.571 -1.782 1.00 97.88 106 MET A C 1
ATOM 811 O O . MET A 1 106 ? -5.938 -3.577 -2.051 1.00 97.88 106 MET A O 1
ATOM 815 N N . TYR A 1 107 ? -7.908 -4.654 -1.959 1.00 98.00 107 TYR A N 1
ATOM 816 C CA . TYR A 1 107 ? -7.387 -5.896 -2.542 1.00 98.00 107 TYR A CA 1
ATOM 817 C C . TYR A 1 107 ? -6.964 -5.725 -4.003 1.00 98.00 107 TYR A C 1
ATOM 819 O O . TYR A 1 107 ? -5.910 -6.230 -4.389 1.00 98.00 107 TYR A O 1
ATOM 827 N N . ARG A 1 108 ? -7.736 -4.985 -4.809 1.00 98.12 108 ARG A N 1
ATOM 828 C CA . ARG A 1 108 ? -7.358 -4.665 -6.198 1.00 98.12 108 ARG A CA 1
ATOM 829 C C . ARG A 1 108 ? -6.071 -3.847 -6.253 1.00 98.12 108 ARG A C 1
ATOM 831 O O . ARG A 1 108 ? -5.182 -4.187 -7.028 1.00 98.12 108 ARG A O 1
ATOM 838 N N . LEU A 1 109 ? -5.927 -2.835 -5.391 1.00 98.00 109 LEU A N 1
ATOM 839 C CA . LEU A 1 109 ? -4.677 -2.082 -5.271 1.00 98.00 109 LEU A CA 1
ATOM 840 C C . LEU A 1 109 ? -3.513 -3.003 -4.878 1.00 98.00 109 LEU A C 1
ATOM 842 O O . LEU A 1 109 ? -2.432 -2.900 -5.454 1.00 98.00 109 LEU A O 1
ATOM 846 N N . ALA A 1 110 ? -3.713 -3.902 -3.910 1.00 98.12 110 ALA A N 1
ATOM 847 C CA . ALA A 1 110 ? -2.675 -4.839 -3.488 1.00 98.12 110 ALA A CA 1
ATOM 848 C C . ALA A 1 110 ? -2.224 -5.750 -4.642 1.00 98.12 110 ALA A C 1
ATOM 850 O O . ALA A 1 110 ? -1.022 -5.936 -4.828 1.00 98.12 110 ALA A O 1
ATOM 851 N N . ALA A 1 111 ? -3.166 -6.267 -5.436 1.00 98.00 111 ALA A N 1
ATOM 852 C CA . ALA A 1 111 ? -2.867 -7.064 -6.623 1.00 98.00 111 ALA A CA 1
ATOM 853 C C . ALA A 1 111 ? -2.075 -6.251 -7.660 1.00 98.00 111 ALA A C 1
ATOM 855 O O . ALA A 1 111 ? -0.993 -6.670 -8.066 1.00 98.00 111 ALA A O 1
ATOM 856 N N . LEU A 1 112 ? -2.541 -5.042 -7.988 1.00 97.12 112 LEU A N 1
ATOM 857 C CA . LEU A 1 112 ? -1.874 -4.150 -8.939 1.00 97.12 112 LEU A CA 1
ATOM 858 C C . LEU A 1 112 ? -0.425 -3.836 -8.523 1.00 97.12 112 LEU A C 1
ATOM 860 O O . LEU A 1 112 ? 0.501 -3.910 -9.333 1.00 97.12 112 LEU A O 1
ATOM 864 N N . LEU A 1 113 ? -0.201 -3.529 -7.241 1.00 96.38 113 LEU A N 1
ATOM 865 C CA . LEU A 1 113 ? 1.138 -3.278 -6.700 1.00 96.38 113 LEU A CA 1
ATOM 866 C C . LEU A 1 113 ? 2.016 -4.539 -6.701 1.00 96.38 113 LEU A C 1
ATOM 868 O O . LEU A 1 113 ? 3.229 -4.440 -6.904 1.00 96.38 113 LEU A O 1
ATOM 872 N N . ALA A 1 114 ? 1.441 -5.716 -6.450 1.00 96.44 114 ALA A N 1
ATOM 873 C CA . ALA A 1 114 ? 2.164 -6.985 -6.498 1.00 96.44 114 ALA A CA 1
ATOM 874 C C . ALA A 1 114 ? 2.621 -7.312 -7.923 1.00 96.44 114 ALA A C 1
ATOM 876 O O . ALA A 1 114 ? 3.806 -7.589 -8.131 1.00 96.44 114 ALA A O 1
ATOM 877 N N . ASP A 1 115 ? 1.731 -7.181 -8.904 1.00 95.75 115 ASP A N 1
ATOM 878 C CA . ASP A 1 115 ? 2.046 -7.423 -10.311 1.00 95.75 115 ASP A CA 1
ATOM 879 C C . ASP A 1 115 ? 3.128 -6.461 -10.811 1.00 95.75 115 ASP A C 1
ATOM 881 O O . ASP A 1 115 ? 4.112 -6.894 -11.419 1.00 95.75 115 ASP A O 1
ATOM 885 N N . ALA A 1 116 ? 3.021 -5.171 -10.479 1.00 93.81 116 ALA A N 1
ATOM 886 C CA . ALA A 1 116 ? 4.032 -4.176 -10.831 1.00 93.81 116 ALA A CA 1
ATOM 887 C C . ALA A 1 116 ? 5.407 -4.487 -10.202 1.00 93.81 116 ALA A C 1
ATOM 889 O O . ALA A 1 116 ? 6.439 -4.363 -10.869 1.00 93.81 116 ALA A O 1
ATOM 890 N N . ASN A 1 117 ? 5.445 -4.942 -8.941 1.00 92.50 117 ASN A N 1
ATOM 891 C CA . ASN A 1 117 ? 6.688 -5.367 -8.284 1.00 92.50 117 ASN A CA 1
ATOM 892 C C . ASN A 1 117 ? 7.326 -6.568 -8.997 1.00 92.50 117 ASN A C 1
ATOM 894 O O . ASN A 1 117 ? 8.532 -6.559 -9.256 1.00 92.50 117 ASN A O 1
ATOM 898 N N . VAL A 1 118 ? 6.531 -7.587 -9.337 1.00 93.19 118 VAL A N 1
ATOM 899 C CA . VAL A 1 118 ? 7.015 -8.785 -10.042 1.00 93.19 118 VAL A CA 1
ATOM 900 C C . VAL A 1 118 ? 7.557 -8.420 -11.422 1.00 93.19 118 VAL A C 1
ATOM 902 O O . VAL A 1 118 ? 8.629 -8.891 -11.806 1.00 93.19 118 VAL A O 1
ATOM 905 N N . GLN A 1 119 ? 6.862 -7.554 -12.159 1.00 91.62 119 GLN A N 1
ATOM 906 C CA . GLN A 1 119 ? 7.317 -7.077 -13.466 1.00 91.62 119 GLN A CA 1
ATOM 907 C C . GLN A 1 119 ? 8.649 -6.324 -13.365 1.00 91.62 119 GLN A C 1
ATOM 909 O O . GLN A 1 119 ? 9.571 -6.614 -14.132 1.00 91.62 119 GLN A O 1
ATOM 914 N N . CYS A 1 120 ? 8.791 -5.422 -12.387 1.00 89.88 120 CYS A N 1
ATOM 915 C CA . CYS A 1 120 ? 10.049 -4.715 -12.142 1.00 89.88 120 CYS A CA 1
ATOM 916 C C . CYS A 1 120 ? 11.196 -5.683 -11.820 1.00 89.88 120 CYS A C 1
ATOM 918 O O . CYS A 1 120 ? 12.276 -5.568 -12.398 1.00 89.88 120 CYS A O 1
ATOM 920 N N . ALA A 1 121 ? 10.958 -6.659 -10.938 1.00 90.06 121 ALA A N 1
ATOM 921 C CA . ALA A 1 121 ? 11.964 -7.645 -10.553 1.00 90.06 121 ALA A CA 1
ATOM 922 C C . ALA A 1 121 ? 12.430 -8.491 -11.749 1.00 90.06 121 ALA A C 1
ATOM 924 O O . ALA A 1 121 ? 13.629 -8.699 -11.926 1.00 90.06 121 ALA A O 1
ATOM 925 N N . ARG A 1 122 ? 11.496 -8.926 -12.607 1.00 92.50 122 ARG A N 1
ATOM 926 C CA . ARG A 1 122 ? 11.809 -9.683 -13.829 1.00 92.50 122 ARG A CA 1
ATOM 927 C C . ARG A 1 122 ? 12.658 -8.873 -14.808 1.00 92.50 122 ARG A C 1
ATOM 929 O O . ARG A 1 122 ? 13.640 -9.397 -15.322 1.00 92.50 122 ARG A O 1
ATOM 936 N N . ARG A 1 123 ? 12.312 -7.601 -15.044 1.00 91.56 123 ARG A N 1
ATOM 937 C CA . ARG A 1 123 ? 13.070 -6.718 -15.952 1.00 91.56 123 ARG A CA 1
ATOM 938 C C . ARG A 1 123 ? 14.484 -6.453 -15.436 1.00 91.56 123 ARG A C 1
ATOM 940 O O . ARG A 1 123 ? 15.435 -6.581 -16.195 1.00 91.56 123 ARG A O 1
ATOM 947 N N . PHE A 1 124 ? 14.629 -6.177 -14.141 1.00 88.75 124 PHE A N 1
ATOM 948 C CA . PHE A 1 124 ? 15.944 -6.010 -13.520 1.00 88.75 124 PHE A CA 1
ATOM 949 C C . PHE A 1 124 ? 16.809 -7.275 -13.621 1.00 88.75 124 PHE A C 1
ATOM 951 O O . PHE A 1 124 ? 17.994 -7.188 -13.931 1.00 88.75 124 PHE A O 1
ATOM 958 N N . ALA A 1 125 ? 16.223 -8.454 -13.383 1.00 91.12 125 ALA A N 1
ATOM 959 C CA . ALA A 1 125 ? 16.934 -9.724 -13.512 1.00 91.12 125 ALA A CA 1
ATOM 960 C C . ALA A 1 125 ? 17.387 -9.989 -14.959 1.00 91.12 125 ALA A C 1
ATOM 962 O O . ALA A 1 125 ? 18.521 -10.408 -15.170 1.00 91.12 125 ALA A O 1
ATOM 963 N N . ALA A 1 126 ? 16.538 -9.691 -15.948 1.00 92.25 126 ALA A N 1
ATOM 964 C CA . ALA A 1 126 ? 16.884 -9.832 -17.361 1.00 92.25 126 ALA A CA 1
ATOM 965 C C . ALA A 1 126 ? 18.046 -8.909 -17.775 1.00 92.25 126 ALA A C 1
ATOM 967 O O . ALA A 1 126 ? 18.950 -9.347 -18.482 1.00 92.25 126 ALA A O 1
ATOM 968 N N . GLU A 1 127 ? 18.065 -7.658 -17.300 1.00 91.81 127 GLU A N 1
ATOM 969 C CA . GLU A 1 127 ? 19.179 -6.728 -17.549 1.00 91.81 127 GLU A CA 1
ATOM 970 C C . GLU A 1 127 ? 20.492 -7.208 -16.919 1.00 91.81 127 GLU A C 1
ATOM 972 O O . GLU A 1 127 ? 21.544 -7.131 -17.550 1.00 91.81 127 GLU A O 1
ATOM 977 N N . GLN A 1 128 ? 20.438 -7.721 -15.686 1.00 91.50 128 GLN A N 1
ATOM 978 C CA . GLN A 1 128 ? 21.607 -8.287 -15.005 1.00 91.50 128 GLN A CA 1
ATOM 979 C C . GLN A 1 128 ? 22.18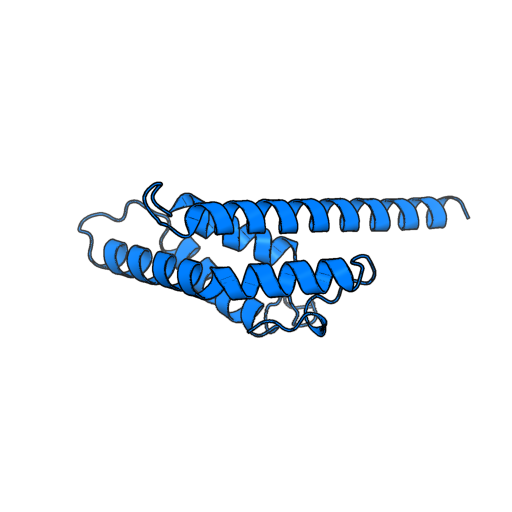4 -9.483 -15.764 1.00 91.50 128 GLN A C 1
ATOM 981 O O . GLN A 1 128 ? 23.400 -9.595 -15.889 1.00 91.50 128 GLN A O 1
ATOM 986 N N . GLU A 1 129 ? 21.325 -10.366 -16.271 1.00 93.50 129 GLU A N 1
ATOM 987 C CA . GLU A 1 129 ? 21.753 -11.542 -17.031 1.00 93.50 129 GLU A CA 1
ATOM 988 C C . GLU A 1 129 ? 22.376 -11.152 -18.378 1.00 93.50 129 GLU A C 1
ATOM 990 O O . GLU A 1 129 ? 23.440 -11.656 -18.744 1.00 93.50 129 GLU A O 1
ATOM 995 N N . ALA A 1 130 ? 21.773 -10.184 -19.079 1.00 92.81 130 ALA A N 1
ATOM 996 C CA . ALA A 1 130 ? 22.323 -9.636 -20.316 1.00 92.81 130 ALA A CA 1
ATOM 997 C C . ALA A 1 130 ? 23.697 -8.983 -20.092 1.00 92.81 130 ALA A C 1
ATOM 999 O O . ALA A 1 130 ? 24.608 -9.195 -20.885 1.00 92.81 130 ALA A O 1
ATOM 1000 N N . ALA A 1 131 ? 23.870 -8.248 -18.988 1.00 92.56 131 ALA A N 1
ATOM 1001 C CA . ALA A 1 131 ? 25.143 -7.619 -18.634 1.00 92.56 131 ALA A CA 1
ATOM 1002 C C . ALA A 1 131 ? 26.237 -8.623 -18.229 1.00 92.56 131 ALA A C 1
ATOM 1004 O O . ALA A 1 131 ? 27.413 -8.302 -18.335 1.00 92.56 131 ALA A O 1
ATOM 1005 N N . ARG A 1 132 ? 25.871 -9.817 -17.746 1.00 90.75 132 ARG A N 1
ATOM 1006 C CA . ARG A 1 132 ? 26.827 -10.897 -17.431 1.00 90.75 132 ARG A CA 1
ATOM 1007 C C . ARG A 1 132 ? 27.245 -11.707 -18.654 1.00 90.75 132 ARG A C 1
ATOM 1009 O O . ARG A 1 132 ? 28.291 -12.345 -18.614 1.00 90.75 132 ARG A O 1
ATOM 1016 N N . SER A 1 133 ? 26.407 -11.721 -19.687 1.00 85.75 133 SER A N 1
ATOM 1017 C CA . SER A 1 133 ? 26.617 -12.486 -20.922 1.00 85.75 133 SER A CA 1
ATOM 1018 C C . SER A 1 133 ? 27.326 -11.686 -22.025 1.00 85.75 133 SER A C 1
ATOM 1020 O O . SER A 1 133 ? 27.591 -12.243 -23.089 1.00 85.75 133 SER A O 1
ATOM 1022 N N . ALA A 1 134 ? 27.585 -10.395 -21.789 1.00 73.88 134 ALA A N 1
ATOM 1023 C CA 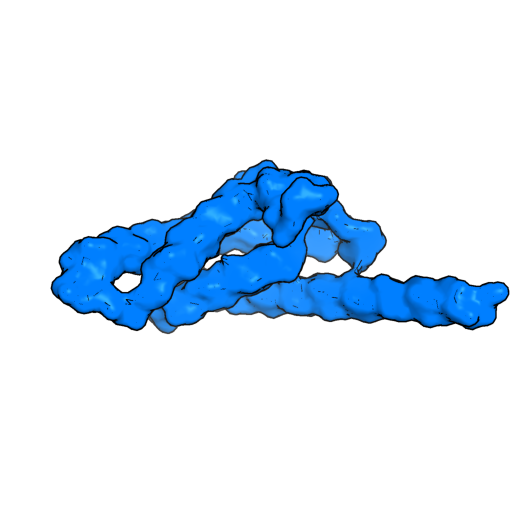. ALA A 1 134 ? 28.280 -9.464 -22.680 1.00 73.88 134 ALA A CA 1
ATOM 1024 C C . ALA A 1 134 ? 29.729 -9.248 -22.225 1.00 73.88 134 ALA A C 1
ATOM 1026 O O . ALA A 1 134 ? 30.596 -9.103 -23.115 1.00 73.88 134 ALA A O 1
#

Radius of gyration: 16.46 Å; Cα contacts (8 Å, |Δi|>4): 132; chains: 1; bounding box: 46×25×51 Å

Mean predicted aligned error: 4.15 Å

Foldseek 3Di:
DDDLVLLDDPLDDSVLSRVLRVLCVVCLVVLLVLLVVLLVVQVPDPHRPDPNVVSVVLNVQSVQLRVQQHDPDPPDDRTRDLVNVLVSLVVSLVRDDPPRPCNVSSVVSNVSSVVSVVSSVVVVVVVVVVVVVD

Solvent-accessible surface area (backbone atoms only — not comparable to full-atom values): 7492 Å² total; per-residue (Å²): 113,47,52,35,88,46,50,73,45,100,69,54,55,69,69,58,23,38,51,50,23,53,47,46,54,70,40,46,65,55,52,51,51,51,47,55,51,52,55,54,51,43,73,72,41,99,66,67,88,66,66,59,73,60,51,54,47,36,55,51,47,52,56,22,36,39,67,32,60,24,52,97,43,96,84,48,73,59,31,38,44,56,65,58,49,36,54,39,49,50,58,44,57,78,72,53,58,92,83,44,86,62,48,66,58,49,53,51,44,42,50,55,31,49,52,53,43,52,50,35,53,52,53,53,50,50,52,54,52,52,66,72,76,108